Protein AF-A0A9E5CZJ5-F1 (afdb_monomer)

Mean predicted aligned error: 10.97 Å

Secondary structure (DSSP, 8-state):
---------------TT--HHHHHHHHHHHHHHHHHHHHHHH--HHHHHHHHHTT-SS-HHHHHHHHHHHHHHTT--HHHHHHHHHHHHHHHHSPPTT-----

Solvent-accessible surface area (backbone atoms only — not comparable to full-atom values): 6340 Å² total; per-residue (Å²): 136,87,83,77,79,90,82,71,86,73,72,80,80,79,60,90,77,60,52,72,63,53,57,51,48,49,55,50,26,54,51,46,44,56,39,18,53,50,29,73,74,68,66,41,61,67,60,36,48,57,57,47,43,70,79,45,91,64,59,58,63,56,57,42,52,51,25,49,53,50,36,60,75,70,65,55,56,68,70,59,55,48,34,38,49,53,42,44,57,53,53,70,74,46,86,73,93,72,81,74,70,84,132

Structure (mmCIF, N/CA/C/O backbone):
data_AF-A0A9E5CZJ5-F1
#
_entry.id   AF-A0A9E5CZJ5-F1
#
loop_
_atom_site.group_PDB
_atom_site.id
_atom_site.type_symbol
_atom_site.label_atom_id
_atom_site.label_alt_id
_atom_site.label_comp_id
_atom_site.label_asym_id
_atom_site.label_entity_id
_atom_site.label_seq_id
_atom_site.pdbx_PDB_ins_code
_atom_site.Cartn_x
_atom_site.Cartn_y
_atom_site.Cartn_z
_atom_site.occupancy
_atom_site.B_iso_or_equiv
_atom_site.auth_seq_id
_atom_site.auth_comp_id
_atom_site.auth_asym_id
_atom_site.auth_atom_id
_atom_site.pdbx_PDB_model_num
ATOM 1 N N . MET A 1 1 ? 14.334 -36.083 -33.408 1.00 53.00 1 MET A N 1
ATOM 2 C CA . MET A 1 1 ? 15.206 -35.050 -32.811 1.00 53.00 1 MET A CA 1
ATOM 3 C C . MET A 1 1 ? 14.397 -34.308 -31.771 1.00 53.00 1 MET A C 1
ATOM 5 O O . MET A 1 1 ? 13.227 -34.041 -31.994 1.00 53.00 1 MET A O 1
ATOM 9 N N . ILE A 1 2 ? 15.006 -34.124 -30.612 1.00 62.72 2 ILE A N 1
ATOM 10 C CA . ILE A 1 2 ? 14.400 -33.780 -29.331 1.00 62.72 2 ILE A CA 1
ATOM 11 C C . ILE A 1 2 ? 14.176 -32.265 -29.266 1.00 62.72 2 ILE A C 1
ATOM 13 O O . ILE A 1 2 ? 15.137 -31.515 -29.390 1.00 62.72 2 ILE A O 1
ATOM 17 N N . ALA A 1 3 ? 12.941 -31.820 -29.045 1.00 60.12 3 ALA A N 1
ATOM 18 C CA . ALA A 1 3 ? 12.669 -30.477 -28.540 1.00 60.12 3 ALA A CA 1
ATOM 19 C C . ALA A 1 3 ? 12.135 -30.647 -27.113 1.00 60.12 3 ALA A C 1
ATOM 21 O O . ALA A 1 3 ? 10.965 -30.957 -26.900 1.00 60.12 3 ALA A O 1
ATOM 22 N N . ILE A 1 4 ? 13.057 -30.582 -26.152 1.00 64.19 4 ILE A N 1
ATOM 23 C CA . ILE A 1 4 ? 12.781 -30.637 -24.717 1.00 64.19 4 ILE A CA 1
ATOM 24 C C . ILE A 1 4 ? 11.943 -29.423 -24.329 1.00 64.19 4 ILE A C 1
ATOM 26 O O . ILE A 1 4 ? 12.229 -28.292 -24.718 1.00 64.19 4 ILE A O 1
ATOM 30 N N . LEU A 1 5 ? 10.911 -29.707 -23.540 1.00 55.34 5 LEU A N 1
ATOM 31 C CA . LEU A 1 5 ? 10.133 -28.758 -22.772 1.00 55.34 5 LEU A CA 1
ATOM 32 C C . LEU A 1 5 ? 11.066 -27.798 -22.022 1.00 55.34 5 LEU A C 1
ATOM 34 O O . LEU A 1 5 ? 11.750 -28.210 -21.087 1.00 55.34 5 LEU A O 1
ATOM 38 N N . PHE A 1 6 ? 11.035 -26.509 -22.351 1.00 55.81 6 PHE A N 1
ATOM 39 C CA . PHE A 1 6 ? 11.557 -25.475 -21.454 1.00 55.81 6 PHE A CA 1
ATOM 40 C C . PHE A 1 6 ? 10.535 -25.202 -20.340 1.00 55.81 6 PHE A C 1
ATOM 42 O O . PHE A 1 6 ? 9.993 -24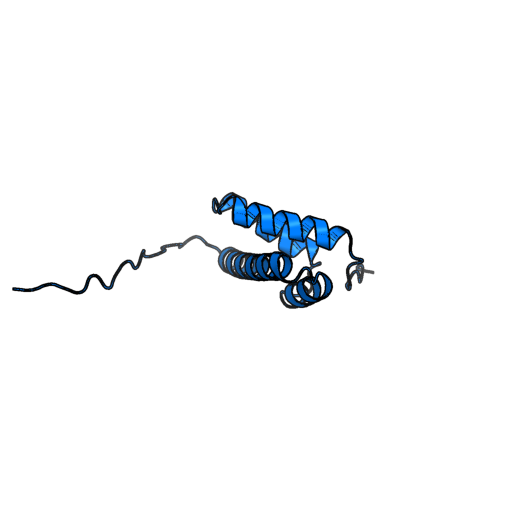.112 -20.203 1.00 55.81 6 PHE A O 1
ATOM 49 N N . GLY A 1 7 ? 10.244 -26.244 -19.561 1.00 59.06 7 GLY A N 1
ATOM 50 C CA . GLY A 1 7 ? 9.518 -26.183 -18.301 1.00 59.06 7 GLY A CA 1
ATOM 51 C C . GLY A 1 7 ? 10.506 -26.167 -17.146 1.00 59.06 7 GLY A C 1
ATOM 52 O O . GLY A 1 7 ? 10.590 -27.147 -16.423 1.00 59.06 7 GLY A O 1
ATOM 53 N N . TRP A 1 8 ? 11.292 -25.096 -17.014 1.00 65.94 8 TRP A N 1
ATOM 54 C CA . TRP A 1 8 ? 12.013 -24.752 -15.782 1.00 65.94 8 TRP A CA 1
ATOM 55 C C . TRP A 1 8 ? 12.680 -23.379 -15.934 1.00 65.94 8 TRP A C 1
ATOM 57 O O . TRP A 1 8 ? 13.845 -23.262 -16.298 1.00 65.94 8 TRP A O 1
ATOM 67 N N . LEU A 1 9 ? 11.930 -22.320 -15.623 1.00 51.75 9 LEU A N 1
ATOM 68 C CA . LEU A 1 9 ? 12.512 -21.089 -15.082 1.00 51.75 9 LEU A CA 1
ATOM 69 C C . LEU A 1 9 ? 12.283 -21.085 -13.565 1.00 51.75 9 LEU A C 1
ATOM 71 O O . LEU A 1 9 ? 11.797 -20.116 -12.991 1.00 51.75 9 LEU A O 1
ATOM 75 N N . VAL A 1 10 ? 12.590 -22.208 -12.910 1.00 54.88 10 VAL A N 1
ATOM 76 C CA . VAL A 1 10 ? 12.756 -22.228 -11.458 1.00 54.88 10 VAL A CA 1
ATOM 77 C C . VAL A 1 10 ? 14.067 -21.508 -11.198 1.00 54.88 10 VAL A C 1
ATOM 79 O O . VAL A 1 10 ? 15.146 -22.089 -11.259 1.00 54.88 10 VAL A O 1
ATOM 82 N N . ARG A 1 11 ? 13.974 -20.194 -10.989 1.00 61.47 11 ARG A N 1
ATOM 83 C CA . ARG A 1 11 ? 14.998 -19.459 -10.255 1.00 61.47 11 ARG A CA 1
ATOM 84 C C . ARG A 1 11 ? 15.007 -20.095 -8.863 1.00 61.47 11 ARG A C 1
ATOM 86 O O . ARG A 1 11 ? 13.980 -20.011 -8.189 1.00 61.47 11 ARG A O 1
ATOM 93 N N . PRO A 1 12 ? 16.083 -20.779 -8.442 1.00 48.94 12 PRO A N 1
ATOM 94 C CA . PRO A 1 12 ? 16.178 -21.202 -7.062 1.00 48.94 12 PRO A CA 1
ATOM 95 C C . PRO A 1 12 ? 16.350 -19.910 -6.283 1.00 48.94 12 PRO A C 1
ATOM 97 O O . PRO A 1 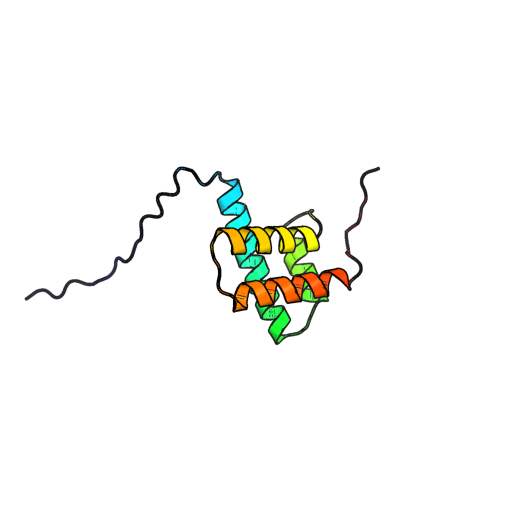12 ? 17.380 -19.241 -6.387 1.00 48.94 12 PRO A O 1
ATOM 100 N N . VAL A 1 13 ? 15.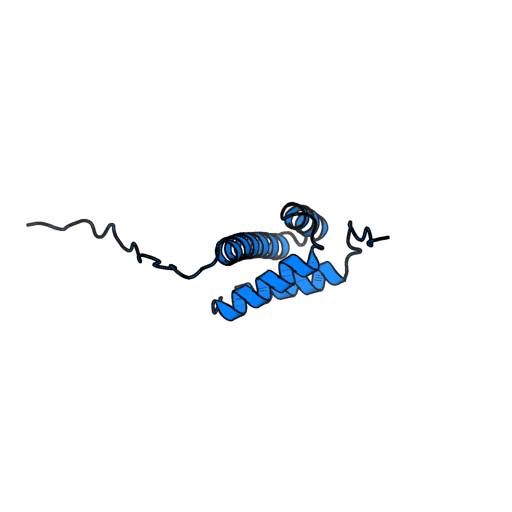300 -19.487 -5.594 1.00 56.28 13 VAL A N 1
ATOM 101 C CA . VAL A 1 13 ? 15.439 -18.390 -4.660 1.00 56.28 13 VAL A CA 1
ATOM 102 C C . VAL A 1 13 ? 16.085 -18.982 -3.421 1.00 56.28 13 VAL A C 1
ATOM 104 O O . VAL A 1 13 ? 15.455 -19.494 -2.503 1.00 56.28 13 VAL A O 1
ATOM 107 N N . GLU A 1 14 ? 17.407 -19.053 -3.475 1.00 50.81 14 GLU A N 1
ATOM 108 C CA . GLU A 1 14 ? 18.215 -19.365 -2.315 1.00 50.81 14 GLU A CA 1
ATOM 109 C C . GLU A 1 14 ? 18.255 -18.101 -1.450 1.00 50.81 14 GLU A C 1
ATOM 111 O O . GLU A 1 14 ? 19.248 -17.385 -1.396 1.00 50.81 14 GLU A O 1
ATOM 116 N N . TYR A 1 15 ? 17.127 -17.773 -0.817 1.00 47.47 15 TYR A N 1
ATOM 117 C CA . TYR A 1 15 ? 17.112 -16.793 0.258 1.00 47.47 15 TYR A CA 1
ATOM 118 C C . TYR A 1 15 ? 17.400 -17.524 1.575 1.00 47.47 15 TYR A C 1
ATOM 120 O O . TYR A 1 15 ? 16.519 -17.745 2.400 1.00 47.47 15 TYR A O 1
ATOM 128 N N . ILE A 1 16 ? 18.650 -17.951 1.767 1.00 45.72 16 ILE A N 1
ATOM 129 C CA . ILE A 1 16 ? 19.078 -18.593 3.025 1.00 45.72 16 ILE A CA 1
ATOM 130 C C . ILE A 1 16 ? 19.238 -17.559 4.169 1.00 45.72 16 ILE A C 1
ATOM 132 O O . ILE A 1 16 ? 19.398 -17.945 5.320 1.00 45.72 16 ILE A O 1
ATOM 136 N N . ASP A 1 17 ? 19.043 -16.258 3.906 1.00 47.31 17 ASP A N 1
ATOM 137 C CA . ASP A 1 17 ? 19.056 -15.186 4.922 1.00 47.31 17 ASP A CA 1
ATOM 138 C C . ASP A 1 17 ? 17.766 -14.341 4.992 1.00 47.31 17 ASP A C 1
ATOM 140 O O . ASP A 1 17 ? 17.705 -13.340 5.709 1.00 47.31 17 ASP A O 1
ATOM 144 N N . THR A 1 18 ? 16.684 -14.728 4.308 1.00 48.41 18 THR A N 1
ATOM 145 C CA . THR A 1 18 ? 15.368 -14.135 4.594 1.00 48.41 18 THR A CA 1
ATOM 146 C C . THR A 1 18 ? 14.852 -14.744 5.886 1.00 48.41 18 THR A C 1
ATOM 148 O O . THR A 1 18 ? 14.229 -15.806 5.882 1.00 48.41 18 THR A O 1
ATOM 151 N N . SER A 1 19 ? 15.127 -14.085 7.017 1.00 52.84 19 SER A N 1
ATOM 152 C CA . SER A 1 19 ? 14.463 -14.389 8.291 1.00 52.84 19 SER A CA 1
ATOM 153 C C . SER A 1 19 ? 12.966 -14.623 8.034 1.00 52.84 19 SER A C 1
ATOM 155 O O . SER A 1 19 ? 12.397 -13.884 7.232 1.00 52.84 19 SER A O 1
ATOM 157 N N . PRO A 1 20 ? 12.285 -15.581 8.688 1.00 58.41 20 PRO A N 1
ATOM 158 C CA . PRO A 1 20 ? 10.864 -15.881 8.447 1.00 58.41 20 PRO A CA 1
ATOM 159 C C . PRO A 1 20 ? 9.942 -14.651 8.481 1.00 58.41 20 PRO A C 1
ATOM 161 O O . PRO A 1 20 ? 8.860 -14.650 7.899 1.00 58.41 20 PRO A O 1
ATOM 164 N N . ASP A 1 21 ? 10.387 -13.594 9.159 1.00 61.06 21 ASP A N 1
ATOM 165 C CA . ASP A 1 21 ? 9.749 -12.285 9.175 1.00 61.06 21 ASP A CA 1
ATOM 166 C C . ASP A 1 21 ? 9.699 -11.602 7.794 1.00 61.06 21 ASP A C 1
ATOM 168 O O . ASP A 1 21 ? 8.657 -11.071 7.429 1.00 61.06 21 ASP A O 1
ATOM 172 N N . SER A 1 22 ? 10.761 -11.708 6.988 1.00 62.25 22 SER A N 1
ATOM 173 C CA . SER A 1 22 ? 10.827 -11.169 5.619 1.00 62.25 22 SER A CA 1
ATOM 174 C C . SER A 1 22 ? 9.860 -11.870 4.651 1.00 62.25 22 SER A C 1
ATOM 176 O O . SER A 1 22 ? 9.198 -11.213 3.858 1.00 62.25 22 SER A O 1
ATOM 178 N N . LEU A 1 23 ? 9.680 -13.190 4.781 1.00 74.00 23 LEU A N 1
ATOM 179 C CA . LEU A 1 23 ? 8.644 -13.922 4.047 1.00 74.00 23 LEU A CA 1
ATOM 180 C C . LEU A 1 23 ? 7.243 -13.460 4.478 1.00 74.00 23 LEU A C 1
ATOM 182 O O . LEU A 1 23 ? 6.330 -13.326 3.670 1.00 74.00 23 LEU A O 1
ATOM 186 N N . ARG A 1 24 ? 7.062 -13.186 5.773 1.00 83.19 24 ARG A N 1
ATOM 187 C CA . ARG A 1 24 ? 5.784 -12.713 6.310 1.00 83.19 24 ARG A CA 1
ATOM 188 C C . ARG A 1 24 ? 5.453 -11.285 5.866 1.00 83.19 24 ARG A C 1
ATOM 190 O O . ARG A 1 24 ? 4.278 -11.007 5.640 1.00 83.19 24 ARG A O 1
ATOM 197 N N . ILE A 1 25 ? 6.436 -10.389 5.767 1.00 85.06 25 ILE A N 1
ATOM 198 C CA . ILE A 1 25 ? 6.222 -9.032 5.237 1.00 85.06 25 ILE A CA 1
ATOM 199 C C . ILE A 1 25 ? 6.027 -9.039 3.721 1.00 85.06 25 ILE A C 1
ATOM 201 O O . ILE A 1 25 ? 5.181 -8.287 3.257 1.00 85.06 25 ILE A O 1
ATOM 205 N N . ASP A 1 26 ? 6.692 -9.920 2.974 1.00 86.06 26 ASP A N 1
ATOM 206 C CA . ASP A 1 26 ? 6.448 -10.121 1.539 1.00 86.06 26 ASP A CA 1
ATOM 207 C C . ASP A 1 26 ? 4.976 -10.490 1.288 1.00 86.06 26 ASP A C 1
ATOM 209 O O . ASP A 1 26 ? 4.247 -9.736 0.645 1.00 86.06 26 ASP A O 1
ATOM 213 N N . PHE A 1 27 ? 4.463 -11.519 1.979 1.00 88.50 27 PHE A N 1
ATOM 214 C CA . PHE A 1 27 ? 3.043 -11.898 1.905 1.00 88.50 27 PHE A CA 1
ATOM 215 C C . PHE A 1 27 ? 2.078 -10.769 2.294 1.00 88.50 27 PHE A C 1
ATOM 217 O O . PHE A 1 27 ? 1.016 -10.608 1.690 1.00 88.50 27 PHE A O 1
ATOM 224 N N . ARG A 1 28 ? 2.408 -9.994 3.336 1.00 89.94 28 ARG A N 1
ATOM 225 C CA . ARG A 1 28 ? 1.592 -8.839 3.749 1.00 89.94 28 ARG A CA 1
ATOM 226 C C . ARG A 1 28 ? 1.638 -7.723 2.712 1.00 89.94 28 ARG A C 1
ATOM 228 O O . ARG A 1 28 ? 0.626 -7.055 2.525 1.00 89.94 28 ARG A O 1
ATOM 235 N N . THR A 1 29 ? 2.780 -7.532 2.059 1.00 92.12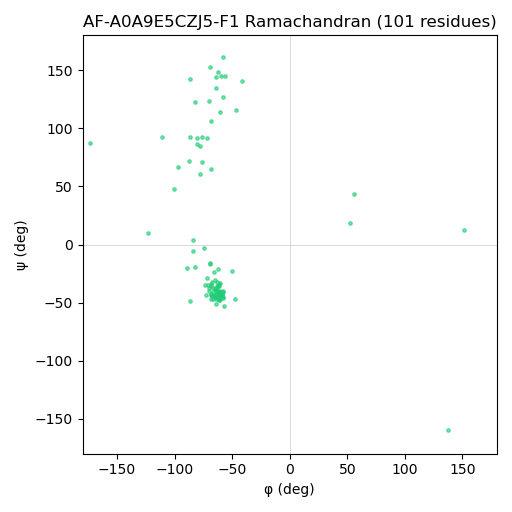 29 THR A N 1
ATOM 236 C CA . THR A 1 29 ? 2.985 -6.525 1.016 1.00 92.12 29 THR A CA 1
ATOM 237 C C . THR A 1 29 ? 2.192 -6.882 -0.230 1.00 92.12 29 THR A C 1
ATOM 239 O O . THR A 1 29 ? 1.438 -6.040 -0.708 1.00 92.12 29 THR A O 1
ATOM 242 N N . ASP A 1 30 ? 2.254 -8.134 -0.686 1.00 91.31 30 ASP A N 1
ATOM 243 C CA . ASP A 1 30 ? 1.438 -8.625 -1.801 1.00 91.31 30 ASP A CA 1
ATOM 244 C C . ASP A 1 30 ? -0.056 -8.481 -1.513 1.00 91.31 30 ASP A C 1
ATOM 246 O O . ASP A 1 30 ? -0.831 -8.013 -2.347 1.00 91.31 30 ASP A O 1
ATOM 250 N N . TYR A 1 31 ? -0.478 -8.830 -0.296 1.00 91.88 31 TYR A N 1
ATOM 251 C CA . TYR A 1 31 ? -1.867 -8.652 0.106 1.00 91.88 31 TYR A CA 1
ATOM 252 C C . TYR A 1 31 ? -2.274 -7.173 0.154 1.00 91.88 31 TYR A C 1
ATOM 254 O O . TYR A 1 31 ? -3.344 -6.817 -0.337 1.00 91.88 31 TYR A O 1
ATOM 262 N N . ALA A 1 32 ? -1.427 -6.295 0.697 1.00 92.38 32 ALA A N 1
ATOM 263 C CA . ALA A 1 32 ? -1.677 -4.858 0.703 1.00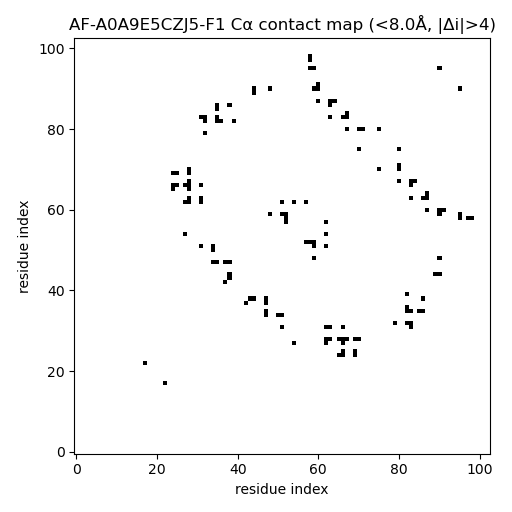 92.38 32 ALA A CA 1
ATOM 264 C C . ALA A 1 32 ? -1.748 -4.280 -0.719 1.00 92.38 32 ALA A C 1
ATOM 266 O O . ALA A 1 32 ? -2.582 -3.412 -0.973 1.00 92.38 32 ALA A O 1
ATOM 267 N N . LEU A 1 33 ? -0.938 -4.792 -1.649 1.00 93.75 33 LEU A N 1
ATOM 268 C CA . LEU A 1 33 ? -0.968 -4.401 -3.054 1.00 93.75 33 LEU A CA 1
ATOM 269 C C . LEU A 1 33 ? -2.272 -4.838 -3.729 1.00 93.75 33 LEU A C 1
ATOM 271 O O . LEU A 1 33 ? -2.934 -3.997 -4.328 1.00 93.75 33 LEU A O 1
ATOM 275 N N . MET A 1 34 ? -2.713 -6.086 -3.541 1.00 93.06 34 MET A N 1
ATOM 276 C CA . MET A 1 34 ? -4.016 -6.547 -4.046 1.00 93.06 34 MET A CA 1
ATOM 277 C C . MET A 1 34 ? -5.176 -5.700 -3.503 1.00 93.06 34 MET A C 1
ATOM 279 O O . MET A 1 34 ? -6.125 -5.377 -4.221 1.00 93.06 34 MET A O 1
ATOM 283 N N . VAL A 1 35 ? -5.113 -5.313 -2.224 1.00 93.19 35 VAL A N 1
ATOM 284 C CA . VAL A 1 35 ? -6.106 -4.408 -1.631 1.00 93.19 35 VAL A CA 1
ATOM 285 C C . VAL A 1 35 ? -6.025 -3.013 -2.253 1.00 93.19 35 VAL A C 1
ATOM 287 O O . VAL A 1 35 ? -7.070 -2.425 -2.526 1.00 93.19 35 VAL A O 1
ATOM 290 N N . ALA A 1 36 ? -4.823 -2.491 -2.505 1.00 92.19 36 ALA A N 1
ATOM 291 C CA . ALA A 1 36 ? -4.622 -1.199 -3.157 1.00 92.19 36 ALA A CA 1
ATOM 292 C C . ALA A 1 36 ? -5.140 -1.187 -4.599 1.00 92.19 36 ALA A C 1
ATOM 294 O O . ALA A 1 36 ? -5.736 -0.201 -5.024 1.00 92.19 36 ALA A O 1
ATOM 295 N N . GLU A 1 37 ? -4.952 -2.281 -5.333 1.00 93.12 37 GLU A N 1
ATOM 296 C CA . GLU A 1 37 ? -5.473 -2.457 -6.688 1.00 93.12 37 GLU A CA 1
ATOM 297 C C . GLU A 1 37 ? -6.999 -2.472 -6.698 1.00 93.12 37 GLU A C 1
ATOM 299 O O . GLU A 1 37 ? -7.607 -1.669 -7.401 1.00 93.12 37 GLU A O 1
ATOM 304 N N . SER A 1 38 ? -7.629 -3.291 -5.851 1.00 93.00 38 SER A N 1
ATOM 305 C CA . SER A 1 38 ? -9.092 -3.293 -5.742 1.00 93.00 38 SER A CA 1
ATOM 306 C C . SER A 1 38 ? -9.630 -1.950 -5.245 1.00 93.00 38 SER A C 1
ATOM 308 O O . SER A 1 38 ? -10.656 -1.500 -5.734 1.00 93.00 38 SER A O 1
ATOM 310 N N . TYR A 1 39 ? -8.935 -1.253 -4.340 1.00 91.00 39 TYR A N 1
ATOM 311 C CA . TYR A 1 39 ? -9.322 0.105 -3.950 1.00 91.00 39 TYR A CA 1
ATOM 312 C C . TYR A 1 39 ? -9.220 1.098 -5.116 1.00 91.00 39 TYR A C 1
ATOM 314 O O . TYR A 1 39 ? -10.063 1.982 -5.239 1.00 91.00 39 TYR A O 1
ATOM 322 N N . ALA A 1 40 ? -8.215 0.970 -5.982 1.00 90.06 40 ALA A N 1
ATOM 323 C CA . ALA A 1 40 ? -8.087 1.832 -7.151 1.00 90.06 40 ALA A CA 1
ATOM 324 C C . ALA A 1 40 ? -9.245 1.642 -8.149 1.00 90.06 40 ALA A C 1
ATOM 326 O O . ALA A 1 40 ? -9.618 2.606 -8.817 1.00 90.06 40 ALA A O 1
ATOM 327 N N . GLU A 1 41 ? -9.821 0.438 -8.231 1.00 90.62 41 GLU A N 1
ATOM 328 C CA . GLU A 1 41 ? -10.968 0.139 -9.098 1.00 90.62 41 GLU A CA 1
ATOM 329 C C . GLU A 1 41 ? -12.319 0.455 -8.438 1.00 90.62 41 GLU A C 1
ATOM 331 O O . GLU A 1 41 ? -13.152 1.140 -9.030 1.00 90.62 41 GLU A O 1
ATOM 336 N N . ASP A 1 42 ? -12.528 -0.006 -7.204 1.00 89.19 42 ASP A N 1
ATOM 337 C CA . ASP A 1 42 ? -13.819 0.065 -6.513 1.00 89.19 42 ASP A CA 1
ATOM 338 C C . ASP A 1 42 ? -13.999 1.364 -5.705 1.00 89.19 42 ASP A C 1
ATOM 340 O O . ASP A 1 42 ? -15.118 1.725 -5.344 1.00 89.19 42 ASP A O 1
ATOM 344 N N . GLN A 1 43 ? -12.901 2.056 -5.372 1.00 88.25 43 GLN A N 1
ATOM 345 C CA . GLN A 1 43 ? -12.839 3.210 -4.457 1.00 88.25 43 GLN A CA 1
ATOM 346 C C . GLN A 1 43 ? -13.481 2.972 -3.075 1.00 88.25 43 GLN A C 1
ATOM 348 O O . GLN A 1 43 ? -13.759 3.920 -2.335 1.00 88.25 43 GLN A O 1
ATOM 353 N N . ASP A 1 44 ? -13.678 1.708 -2.687 1.00 89.25 44 ASP A N 1
ATOM 354 C CA . ASP A 1 44 ? -14.252 1.332 -1.397 1.00 89.25 44 ASP A CA 1
ATOM 355 C C . ASP A 1 44 ? -13.166 1.244 -0.319 1.00 89.25 44 ASP A C 1
ATOM 357 O O . ASP A 1 44 ? -12.502 0.224 -0.100 1.00 89.25 44 ASP A O 1
ATOM 361 N N . LEU A 1 45 ? -12.979 2.366 0.369 1.00 86.75 45 LEU A N 1
ATOM 362 C CA . LEU A 1 45 ? -11.972 2.500 1.411 1.00 86.75 45 LEU A CA 1
ATOM 363 C C . LEU A 1 45 ? -12.331 1.732 2.693 1.00 86.75 45 LEU A C 1
ATOM 365 O O . LEU A 1 45 ? -11.439 1.276 3.410 1.00 86.75 45 LEU A O 1
ATOM 369 N N . THR A 1 46 ? -13.624 1.557 2.980 1.00 87.44 46 THR A N 1
ATOM 370 C CA . THR A 1 46 ? -14.090 0.774 4.133 1.00 87.44 46 THR A CA 1
ATOM 371 C C . THR A 1 46 ? -13.782 -0.704 3.923 1.00 87.44 46 THR A C 1
ATOM 373 O O . THR A 1 46 ? -13.267 -1.365 4.826 1.00 87.44 46 THR A O 1
ATOM 376 N N . LEU A 1 47 ? -14.016 -1.217 2.716 1.00 87.81 47 LEU A N 1
ATOM 377 C CA . LEU A 1 47 ? -13.672 -2.585 2.353 1.00 87.81 47 LEU A CA 1
ATOM 378 C C . LEU A 1 47 ? -12.159 -2.817 2.385 1.00 87.81 47 LEU A C 1
ATOM 380 O O . LEU A 1 47 ? -11.706 -3.831 2.922 1.00 87.81 47 LEU A O 1
ATOM 384 N N . ALA A 1 48 ? -11.370 -1.868 1.873 1.00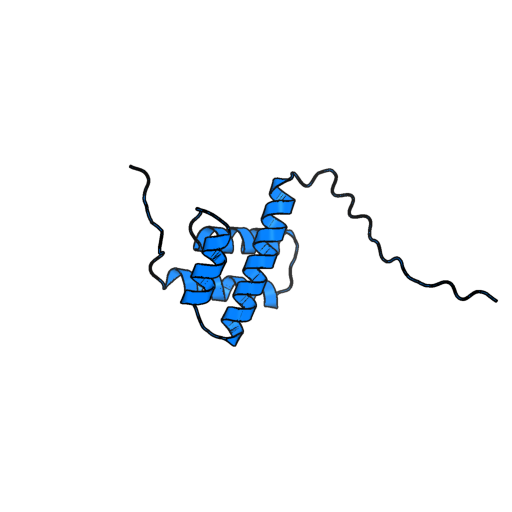 89.62 48 ALA A N 1
ATOM 385 C CA . ALA A 1 48 ? -9.913 -1.934 1.937 1.00 89.62 48 ALA A CA 1
ATOM 386 C C . ALA A 1 48 ? -9.403 -2.001 3.387 1.00 89.62 48 ALA A C 1
ATOM 388 O O . ALA A 1 48 ? -8.551 -2.825 3.721 1.00 89.62 48 ALA A O 1
ATOM 389 N N . GLN A 1 49 ? -9.984 -1.194 4.274 1.00 88.50 49 GLN A N 1
ATOM 390 C CA . GLN A 1 49 ? -9.653 -1.185 5.693 1.00 88.50 49 GLN A CA 1
ATOM 391 C C . GLN A 1 49 ? -9.989 -2.510 6.389 1.00 88.50 49 GLN A C 1
ATOM 393 O O . GLN A 1 49 ? -9.152 -3.039 7.117 1.00 88.50 49 GLN A O 1
ATOM 398 N N . VAL A 1 50 ? -11.172 -3.080 6.139 1.00 89.12 50 VAL A N 1
ATOM 399 C CA . VAL A 1 50 ? -11.561 -4.393 6.688 1.00 89.12 50 VAL A CA 1
ATOM 400 C C . VAL A 1 50 ? -10.623 -5.492 6.195 1.00 89.12 50 VAL A C 1
ATOM 402 O O . VAL A 1 50 ? -10.188 -6.337 6.977 1.00 89.12 50 VAL A O 1
ATOM 405 N N . ARG A 1 51 ? -10.272 -5.470 4.905 1.00 88.12 51 ARG A N 1
ATOM 406 C CA . ARG A 1 51 ? -9.336 -6.434 4.321 1.00 88.12 51 ARG A CA 1
ATOM 407 C C . ARG A 1 51 ? -7.965 -6.337 4.975 1.00 88.12 51 ARG A C 1
ATOM 409 O O . ARG A 1 51 ? -7.424 -7.373 5.345 1.00 88.12 51 ARG A O 1
ATOM 416 N N . LEU A 1 52 ? -7.420 -5.136 5.153 1.00 87.88 52 LEU A N 1
ATOM 417 C CA . LEU A 1 52 ? -6.119 -4.948 5.802 1.00 87.88 52 LEU A CA 1
ATOM 418 C C . LEU A 1 52 ? -6.145 -5.280 7.295 1.00 87.88 52 LEU A C 1
ATOM 420 O O . LEU A 1 5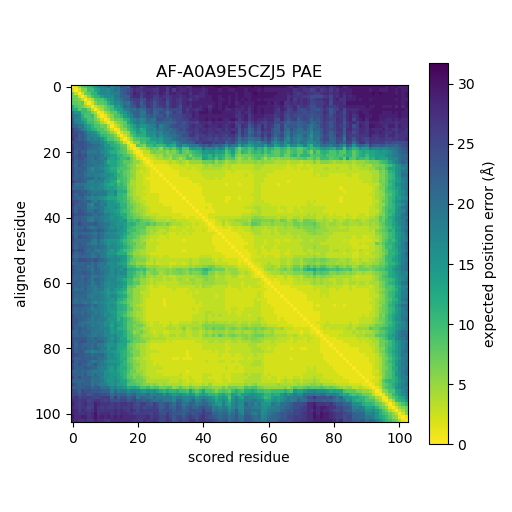2 ? -5.174 -5.834 7.798 1.00 87.88 52 LEU A O 1
ATOM 424 N N . ALA A 1 53 ? -7.254 -5.031 7.994 1.00 87.69 53 ALA A N 1
ATOM 425 C CA . ALA A 1 53 ? -7.421 -5.442 9.388 1.00 87.69 53 ALA A CA 1
ATOM 426 C C . ALA A 1 53 ? -7.362 -6.975 9.567 1.00 87.69 53 ALA A C 1
ATOM 428 O O . ALA A 1 53 ? -7.048 -7.462 10.651 1.00 87.69 53 ALA A O 1
ATOM 429 N N . ALA A 1 54 ? -7.596 -7.759 8.507 1.00 84.38 54 ALA A N 1
ATOM 430 C CA . ALA A 1 54 ? -7.417 -9.211 8.544 1.00 84.38 54 ALA A CA 1
ATOM 431 C C . ALA A 1 54 ? -5.941 -9.648 8.647 1.00 84.38 54 ALA A C 1
ATOM 433 O O . ALA A 1 54 ? -5.673 -10.789 9.023 1.00 84.38 54 ALA A O 1
ATOM 434 N N . LEU A 1 55 ? -4.976 -8.762 8.353 1.00 84.06 55 LEU A N 1
ATOM 435 C CA . LEU A 1 55 ? -3.541 -9.048 8.494 1.00 84.06 55 LEU A CA 1
ATOM 436 C C . LEU A 1 55 ? -3.095 -9.173 9.959 1.00 84.06 55 LEU A C 1
ATOM 438 O O . LEU A 1 55 ? -2.006 -9.695 10.234 1.00 84.06 55 LEU A O 1
ATOM 442 N N . GLY A 1 56 ? -3.925 -8.709 10.895 1.00 81.81 56 GLY A N 1
ATOM 443 C CA . GLY A 1 56 ? -3.714 -8.861 12.325 1.00 81.81 56 GLY A CA 1
ATOM 444 C C . GLY A 1 56 ? -4.026 -7.590 13.119 1.00 81.81 56 GLY A C 1
ATOM 445 O O . GLY A 1 56 ? -4.765 -6.727 12.656 1.00 81.81 56 GLY A O 1
ATOM 446 N N . PRO A 1 57 ? -3.487 -7.487 14.345 1.00 78.06 57 PRO A N 1
ATOM 447 C CA . PRO A 1 57 ? -3.888 -6.461 15.302 1.00 78.06 57 PRO A CA 1
ATOM 448 C C . PRO A 1 57 ? -3.173 -5.119 15.118 1.00 78.06 57 PRO A C 1
ATOM 450 O O . PRO A 1 57 ? -3.480 -4.187 15.857 1.00 78.06 57 PRO A O 1
ATOM 453 N N . LEU A 1 58 ? -2.188 -5.020 14.214 1.00 78.81 58 LEU A N 1
ATOM 454 C CA . LEU A 1 58 ? -1.518 -3.742 13.987 1.00 78.81 58 LEU A CA 1
ATOM 455 C C . LEU A 1 58 ? -2.477 -2.765 13.299 1.00 78.81 58 LEU A C 1
ATOM 457 O O . LEU A 1 58 ? -3.395 -3.181 12.584 1.00 78.81 58 LEU A O 1
ATOM 461 N N . PRO A 1 59 ? -2.276 -1.459 13.501 1.00 82.75 59 PRO A N 1
ATOM 462 C CA . PRO A 1 59 ? -3.073 -0.470 12.814 1.00 82.75 59 PRO A CA 1
ATOM 463 C C . PRO A 1 59 ? -2.837 -0.545 11.299 1.00 82.75 59 PRO A C 1
ATOM 465 O O . PRO A 1 59 ? -1.754 -0.856 10.797 1.00 82.75 59 PRO A O 1
ATOM 468 N N . VAL A 1 60 ? -3.913 -0.303 10.554 1.00 84.56 60 VAL A N 1
ATOM 469 C CA . VAL A 1 60 ? -3.978 -0.545 9.109 1.00 84.56 60 VAL A CA 1
ATOM 470 C C . VAL A 1 60 ? -2.987 0.328 8.326 1.00 84.56 60 VAL A C 1
ATOM 472 O O . VAL A 1 60 ? -2.439 -0.111 7.316 1.00 84.56 60 VAL A O 1
ATOM 475 N N . ASP A 1 61 ? -2.703 1.539 8.805 1.00 84.12 61 ASP A N 1
ATOM 476 C CA . ASP A 1 61 ? -1.705 2.429 8.206 1.00 84.12 61 ASP A CA 1
ATOM 477 C C . ASP A 1 61 ? -0.275 1.896 8.352 1.00 84.12 61 ASP A C 1
ATOM 479 O O . ASP A 1 61 ? 0.557 2.100 7.463 1.00 84.12 61 ASP A O 1
ATOM 483 N N . GLU A 1 62 ? 0.009 1.186 9.444 1.00 86.06 62 GLU A N 1
ATOM 484 C CA . GLU A 1 62 ? 1.324 0.618 9.696 1.00 86.06 62 GLU A CA 1
ATOM 485 C C . GLU A 1 62 ? 1.600 -0.540 8.735 1.00 86.06 62 GLU A C 1
ATOM 487 O O . GLU A 1 62 ? 2.682 -0.597 8.152 1.00 86.06 62 GLU A O 1
ATOM 492 N N . TYR A 1 63 ? 0.603 -1.391 8.458 1.00 87.12 63 TYR A N 1
ATOM 493 C CA . TYR A 1 63 ? 0.724 -2.441 7.440 1.00 87.12 63 TYR A CA 1
ATOM 494 C C . TYR A 1 63 ? 1.065 -1.876 6.059 1.00 87.12 63 TYR A C 1
ATOM 496 O O . TYR A 1 63 ? 1.972 -2.381 5.398 1.00 87.12 63 TYR A O 1
ATOM 504 N N . VAL A 1 64 ? 0.383 -0.810 5.632 1.00 89.31 64 VAL A N 1
ATOM 505 C CA . VAL A 1 64 ? 0.647 -0.196 4.321 1.00 89.31 64 VAL A CA 1
ATOM 506 C C . VAL A 1 64 ? 1.996 0.526 4.308 1.00 89.31 64 VAL A C 1
ATOM 508 O O . VAL A 1 64 ? 2.709 0.480 3.311 1.00 89.31 64 VAL A O 1
ATOM 511 N N . THR A 1 65 ? 2.402 1.141 5.419 1.00 90.44 65 THR A N 1
ATOM 512 C CA . THR A 1 65 ? 3.720 1.785 5.529 1.00 90.44 65 THR A CA 1
ATOM 513 C C . THR A 1 65 ? 4.854 0.761 5.447 1.00 90.44 65 THR A C 1
ATOM 515 O O . THR A 1 65 ? 5.820 0.974 4.714 1.00 90.44 65 THR A O 1
ATOM 518 N N . GLN A 1 66 ? 4.729 -0.370 6.147 1.00 90.38 66 GLN A N 1
ATOM 519 C CA . GLN A 1 66 ? 5.694 -1.469 6.057 1.00 90.38 66 GLN A CA 1
ATOM 520 C C . GLN A 1 66 ? 5.736 -2.051 4.637 1.00 90.38 66 GLN A C 1
ATOM 522 O O . GLN A 1 66 ? 6.824 -2.279 4.114 1.00 90.38 66 GLN A O 1
ATOM 527 N N . ALA A 1 67 ? 4.577 -2.202 3.988 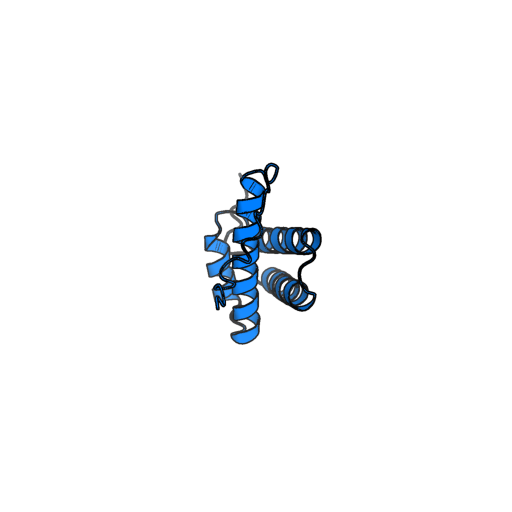1.00 90.56 67 ALA A N 1
ATOM 528 C CA . ALA A 1 67 ? 4.481 -2.653 2.602 1.00 90.56 67 ALA A CA 1
ATOM 529 C C . ALA A 1 67 ? 5.195 -1.707 1.620 1.00 90.56 67 ALA A C 1
ATOM 531 O O . ALA A 1 67 ? 5.921 -2.166 0.747 1.00 90.56 67 ALA A O 1
ATOM 532 N N . ILE A 1 68 ? 5.050 -0.385 1.780 1.00 92.00 68 ILE A N 1
ATOM 533 C CA . ILE A 1 68 ? 5.756 0.605 0.948 1.00 92.00 68 ILE A CA 1
ATOM 534 C C . ILE A 1 68 ? 7.271 0.506 1.142 1.00 92.00 68 ILE A C 1
ATOM 536 O O . ILE A 1 68 ? 8.011 0.515 0.161 1.00 92.00 68 ILE A O 1
ATOM 540 N N . ASN A 1 69 ? 7.740 0.407 2.389 1.00 91.81 69 ASN A N 1
ATOM 541 C CA . ASN A 1 69 ? 9.170 0.286 2.678 1.00 91.81 69 ASN A CA 1
ATOM 542 C C . ASN A 1 69 ? 9.750 -0.988 2.055 1.00 91.81 69 ASN A C 1
ATOM 544 O O . ASN A 1 69 ? 10.735 -0.913 1.324 1.00 91.81 69 ASN A O 1
ATOM 548 N N . TYR A 1 70 ? 9.073 -2.121 2.248 1.00 90.19 70 TYR A N 1
ATOM 549 C CA . TYR A 1 70 ? 9.475 -3.391 1.656 1.00 90.19 70 TYR A CA 1
ATOM 550 C C . TYR A 1 70 ? 9.478 -3.330 0.121 1.00 90.19 70 TYR A C 1
ATOM 552 O O . TYR A 1 70 ? 10.445 -3.738 -0.519 1.00 90.19 70 TYR A O 1
ATOM 560 N N . ALA A 1 71 ? 8.443 -2.742 -0.484 1.00 89.12 71 ALA A N 1
ATOM 561 C CA . ALA A 1 71 ? 8.356 -2.555 -1.929 1.00 89.12 71 ALA A CA 1
ATOM 562 C C . ALA A 1 71 ? 9.498 -1.673 -2.479 1.00 89.12 71 ALA A C 1
ATOM 564 O O . ALA A 1 71 ? 10.016 -1.937 -3.565 1.00 89.12 71 ALA A O 1
ATOM 565 N N . LEU A 1 72 ? 9.938 -0.653 -1.731 1.00 89.31 72 LEU A N 1
ATOM 566 C CA . LEU A 1 72 ? 11.110 0.158 -2.081 1.00 89.31 72 LEU A CA 1
ATOM 567 C C . LEU A 1 72 ? 12.410 -0.654 -2.003 1.00 89.31 72 LEU A C 1
ATOM 569 O O . LEU A 1 72 ? 13.231 -0.574 -2.916 1.00 89.31 72 LEU A O 1
ATOM 573 N N . GLU A 1 73 ? 12.587 -1.452 -0.948 1.00 89.19 73 GLU A N 1
ATOM 574 C CA . GLU A 1 73 ? 13.758 -2.321 -0.764 1.00 89.19 73 GLU A CA 1
ATOM 575 C C . GLU A 1 73 ? 13.858 -3.385 -1.864 1.00 89.19 73 GLU A C 1
ATOM 577 O O . GLU A 1 73 ? 14.939 -3.640 -2.396 1.00 89.19 73 GLU A O 1
ATOM 582 N N . GLN A 1 74 ? 12.721 -3.956 -2.260 1.00 87.88 74 GLN A N 1
ATOM 583 C CA . GLN A 1 74 ? 12.625 -4.954 -3.325 1.00 87.88 74 GLN A CA 1
ATOM 584 C C . GLN A 1 74 ? 12.545 -4.347 -4.738 1.00 87.88 74 GLN A C 1
ATOM 586 O O . GLN A 1 74 ? 12.420 -5.081 -5.717 1.00 87.88 74 GLN A O 1
ATOM 591 N N . SER A 1 75 ? 12.654 -3.019 -4.880 1.00 87.25 75 SER A N 1
ATOM 592 C CA . SER A 1 75 ? 12.620 -2.319 -6.176 1.00 87.25 75 SER A CA 1
ATOM 593 C C . SER A 1 75 ? 11.358 -2.602 -7.008 1.00 87.25 75 SER A C 1
ATOM 595 O O . SER A 1 75 ? 11.436 -2.811 -8.222 1.00 87.25 75 SER A O 1
ATOM 597 N N . PHE A 1 76 ? 10.192 -2.599 -6.358 1.00 87.00 76 PHE A N 1
ATOM 598 C CA . PHE A 1 76 ? 8.889 -2.760 -7.007 1.00 87.00 76 PHE A CA 1
ATOM 599 C C . PHE A 1 76 ? 8.645 -1.687 -8.079 1.00 87.00 76 PHE A C 1
ATOM 601 O O . PHE A 1 76 ? 9.272 -0.620 -8.111 1.00 87.00 76 PHE A O 1
ATOM 608 N N . GLY A 1 77 ? 7.695 -1.967 -8.974 1.00 89.50 77 GLY A N 1
ATOM 609 C CA . GLY A 1 77 ? 7.295 -1.039 -10.020 1.00 89.50 77 GLY A CA 1
ATOM 610 C C . GLY A 1 77 ? 6.771 0.282 -9.453 1.00 89.50 77 GLY A C 1
ATOM 611 O O . GLY A 1 77 ? 6.069 0.324 -8.445 1.00 89.50 77 GLY A O 1
ATOM 612 N N . ARG A 1 78 ? 7.050 1.385 -10.161 1.00 89.38 78 ARG A N 1
ATOM 613 C CA . ARG A 1 78 ? 6.421 2.690 -9.891 1.00 89.38 78 ARG A CA 1
ATOM 614 C C . ARG A 1 78 ? 4.891 2.624 -9.739 1.00 89.38 78 ARG A C 1
ATOM 616 O O . ARG A 1 78 ? 4.421 3.187 -8.756 1.00 89.38 78 ARG A O 1
ATOM 623 N N . PRO A 1 79 ? 4.124 1.938 -10.616 1.00 90.38 79 PRO A N 1
ATOM 624 C CA . PRO A 1 79 ? 2.669 1.883 -10.459 1.00 90.38 79 PRO A CA 1
ATOM 625 C C . PRO A 1 79 ? 2.231 1.217 -9.149 1.00 90.38 79 PRO A C 1
ATOM 627 O O . PRO A 1 79 ? 1.245 1.639 -8.550 1.00 90.38 79 PRO A O 1
ATOM 630 N N . ASP A 1 80 ? 2.970 0.218 -8.670 1.00 90.56 80 ASP A N 1
ATOM 631 C CA . ASP A 1 80 ? 2.643 -0.501 -7.436 1.00 90.56 80 ASP A CA 1
ATOM 632 C C . ASP A 1 80 ? 2.909 0.367 -6.207 1.00 90.56 80 ASP A C 1
ATOM 634 O O . ASP A 1 80 ? 2.060 0.490 -5.322 1.00 90.56 80 ASP A O 1
ATOM 638 N N . LEU A 1 81 ? 4.043 1.073 -6.205 1.00 92.19 81 LEU A N 1
ATOM 639 C CA . LEU A 1 81 ? 4.360 2.074 -5.187 1.00 92.19 81 LEU A CA 1
ATOM 640 C C . LEU A 1 81 ? 3.329 3.210 -5.163 1.00 92.19 81 LEU A C 1
ATOM 642 O O . LEU A 1 81 ? 2.938 3.661 -4.087 1.00 92.19 81 LEU A O 1
ATOM 646 N N . GLU A 1 82 ? 2.861 3.667 -6.328 1.00 93.06 82 GLU A N 1
ATOM 647 C CA . GLU A 1 82 ? 1.819 4.693 -6.424 1.00 93.06 82 GLU A CA 1
ATOM 648 C C . GLU A 1 82 ? 0.490 4.210 -5.835 1.00 93.06 82 GLU A C 1
ATOM 650 O O . GLU A 1 82 ? -0.114 4.932 -5.043 1.00 93.06 82 GLU A O 1
ATOM 655 N N . ARG A 1 83 ? 0.057 2.983 -6.145 1.00 92.75 83 ARG A N 1
ATOM 656 C CA . ARG A 1 83 ? -1.176 2.394 -5.593 1.00 92.75 83 ARG A CA 1
ATOM 657 C C . ARG A 1 83 ? -1.114 2.260 -4.077 1.00 92.75 83 ARG A C 1
ATOM 659 O O . ARG A 1 83 ? -2.042 2.685 -3.388 1.00 92.75 83 ARG A O 1
ATOM 666 N N . LEU A 1 84 ? -0.011 1.725 -3.553 1.00 92.44 84 LEU A N 1
ATOM 667 C CA . LEU A 1 84 ? 0.207 1.610 -2.110 1.00 92.44 84 LEU A CA 1
ATOM 668 C C . LEU A 1 84 ? 0.191 2.986 -1.434 1.00 92.44 84 LEU A C 1
ATOM 670 O O . LEU A 1 84 ? -0.411 3.149 -0.375 1.00 92.44 84 LEU A O 1
ATOM 674 N N . ASN A 1 85 ? 0.797 3.997 -2.059 1.00 92.25 85 ASN A N 1
ATOM 675 C CA . ASN A 1 85 ? 0.819 5.359 -1.532 1.00 92.25 85 ASN A CA 1
ATOM 676 C C . ASN A 1 85 ? -0.575 6.012 -1.548 1.00 92.25 85 ASN A C 1
ATOM 678 O O . ASN A 1 85 ? -0.998 6.599 -0.553 1.00 92.25 85 ASN A O 1
ATOM 682 N N . VAL A 1 86 ? -1.336 5.850 -2.635 1.00 92.19 86 VAL A N 1
ATOM 683 C CA . VAL A 1 86 ? -2.734 6.305 -2.721 1.00 92.19 86 VAL A CA 1
ATOM 684 C C . VAL A 1 86 ? -3.579 5.670 -1.618 1.00 92.19 86 VAL A C 1
ATOM 686 O O . VAL A 1 86 ? -4.315 6.378 -0.927 1.00 92.19 86 VAL A O 1
ATOM 689 N N . LEU A 1 87 ? -3.432 4.361 -1.402 1.00 90.69 87 LEU A N 1
ATOM 690 C CA . LEU A 1 87 ? -4.116 3.657 -0.323 1.00 90.69 87 LEU A CA 1
ATOM 691 C C . LEU A 1 87 ? -3.691 4.188 1.056 1.00 90.69 87 LEU A C 1
ATOM 693 O O . LEU A 1 87 ? -4.548 4.457 1.895 1.00 90.69 87 LEU A O 1
ATOM 697 N N . ALA A 1 88 ? -2.393 4.409 1.286 1.00 90.56 88 ALA A N 1
ATOM 698 C CA . ALA A 1 88 ? -1.873 4.949 2.544 1.00 90.56 88 ALA A CA 1
ATOM 699 C C . ALA A 1 88 ? -2.442 6.339 2.864 1.00 90.56 88 ALA A C 1
ATOM 701 O O . ALA A 1 88 ? -2.837 6.610 3.999 1.00 90.56 88 ALA A O 1
ATOM 702 N N . ILE A 1 89 ? -2.502 7.223 1.865 1.00 90.25 89 ILE A N 1
ATOM 703 C CA . ILE A 1 89 ? -3.084 8.561 2.007 1.00 90.25 89 ILE A CA 1
ATOM 704 C C . ILE A 1 89 ? -4.575 8.451 2.323 1.00 90.25 89 ILE A C 1
ATOM 706 O O . ILE A 1 89 ? -5.047 9.102 3.253 1.00 90.25 89 ILE A O 1
ATOM 710 N N . ALA A 1 90 ? -5.304 7.608 1.591 1.00 88.56 90 ALA A N 1
ATOM 711 C CA . ALA A 1 90 ? -6.732 7.418 1.796 1.00 88.56 90 ALA A CA 1
ATOM 712 C C . ALA A 1 90 ? -7.030 6.910 3.216 1.00 88.56 90 ALA A C 1
ATOM 714 O O . ALA A 1 90 ? -7.840 7.500 3.929 1.00 88.56 90 ALA A O 1
ATOM 715 N N . LEU A 1 91 ? -6.305 5.898 3.692 1.00 86.69 91 LEU A N 1
ATOM 716 C CA . LEU A 1 91 ? -6.491 5.333 5.032 1.00 86.69 91 LEU A CA 1
ATOM 717 C C . LEU A 1 91 ? -6.266 6.344 6.161 1.00 86.69 91 LEU A C 1
ATOM 719 O O . LEU A 1 91 ? -6.958 6.274 7.171 1.00 86.69 91 LEU A O 1
ATOM 723 N N . ARG A 1 92 ? -5.357 7.312 5.988 1.00 84.06 92 ARG A N 1
ATOM 724 C CA . ARG A 1 92 ? -5.143 8.397 6.965 1.00 84.06 92 ARG A CA 1
ATOM 725 C C . ARG A 1 92 ? -6.341 9.335 7.094 1.00 84.06 92 ARG A C 1
ATOM 727 O O . ARG A 1 92 ? -6.474 10.004 8.113 1.00 84.06 92 ARG A O 1
ATOM 734 N N . THR A 1 93 ? -7.186 9.414 6.065 1.00 80.94 93 THR A N 1
ATOM 735 C CA . THR A 1 93 ? -8.405 10.234 6.095 1.00 80.94 93 THR A CA 1
ATOM 736 C C . THR A 1 93 ? -9.571 9.540 6.796 1.00 80.94 93 THR A C 1
ATOM 738 O O . THR A 1 93 ? -10.492 10.223 7.244 1.00 80.94 93 THR A O 1
ATOM 741 N N . LEU A 1 94 ? -9.530 8.208 6.941 1.00 68.38 94 LEU A N 1
ATOM 742 C CA . LEU A 1 94 ? -10.519 7.483 7.730 1.00 68.38 94 LEU A CA 1
ATOM 743 C C . LEU A 1 94 ? -10.130 7.427 9.211 1.00 68.38 94 LEU A C 1
ATOM 745 O O . LEU A 1 94 ? -8.967 7.193 9.543 1.00 68.38 94 LEU A O 1
ATOM 749 N N . PRO A 1 95 ? -11.108 7.532 10.125 1.00 60.00 95 PRO A N 1
ATOM 750 C CA . PRO A 1 95 ? -10.919 7.103 11.501 1.00 60.00 95 PRO A CA 1
ATOM 751 C C . PRO A 1 95 ? -10.530 5.619 11.516 1.00 60.00 95 PRO A C 1
ATOM 753 O O . PRO A 1 95 ? -11.217 4.787 10.921 1.00 60.00 95 PRO A O 1
ATOM 756 N N . GLN A 1 96 ? -9.428 5.277 12.181 1.00 58.62 96 GLN A N 1
ATOM 757 C CA . GLN A 1 96 ? -8.998 3.888 12.306 1.00 58.62 96 GLN A CA 1
ATOM 758 C C . GLN A 1 96 ? -9.959 3.109 13.229 1.00 58.62 96 GLN A C 1
ATOM 760 O O . GLN A 1 96 ? -10.112 3.490 14.395 1.00 58.62 96 GLN A O 1
ATOM 765 N N . PRO A 1 97 ? -10.583 2.003 12.785 1.00 51.78 97 PRO A N 1
ATOM 766 C CA . PRO A 1 97 ? -11.344 1.114 13.642 1.00 51.78 97 PRO A CA 1
ATOM 767 C C . PRO A 1 97 ? -10.330 0.211 14.331 1.00 51.78 97 PRO A C 1
ATOM 769 O O . PRO A 1 97 ? -9.982 -0.849 13.822 1.00 51.78 97 PRO A O 1
ATOM 772 N N . GLY A 1 98 ? -9.793 0.669 15.460 1.00 51.44 98 GLY A N 1
ATOM 773 C CA . GLY A 1 98 ? -8.848 -0.147 16.223 1.00 51.44 98 GLY A CA 1
ATOM 774 C C . GLY A 1 98 ? -7.805 0.585 17.050 1.00 51.44 98 GLY A C 1
ATOM 775 O O . GLY A 1 98 ? -6.901 -0.072 17.551 1.00 51.44 98 GLY A O 1
ATOM 776 N N . GLY A 1 99 ? -7.925 1.897 17.266 1.00 46.06 99 GLY A N 1
ATOM 777 C CA . GLY A 1 99 ? -7.172 2.582 18.318 1.00 46.06 99 GLY A CA 1
ATOM 778 C C . GLY A 1 99 ? -7.640 2.168 19.718 1.00 46.06 99 GLY A C 1
ATOM 779 O O . GLY A 1 99 ? -8.182 2.990 20.451 1.00 46.06 99 GLY A O 1
ATOM 780 N N . ILE A 1 100 ? -7.461 0.902 20.100 1.00 48.44 100 ILE A N 1
ATOM 781 C CA . ILE A 1 100 ? -7.403 0.528 21.513 1.00 48.44 100 ILE A CA 1
ATOM 782 C C . ILE A 1 100 ? -5.977 0.870 21.942 1.00 48.44 100 ILE A C 1
ATOM 784 O O . ILE A 1 100 ? -5.049 0.090 21.739 1.00 48.44 100 ILE A O 1
ATOM 788 N N . GLY A 1 101 ? -5.785 2.094 22.438 1.00 38.03 101 GLY A N 1
ATOM 789 C CA . GLY A 1 101 ? -4.519 2.494 23.045 1.00 38.03 101 GLY A CA 1
ATOM 790 C C . GLY A 1 101 ? -4.152 1.536 24.188 1.00 38.03 101 GLY A C 1
ATOM 791 O O . GLY A 1 101 ? -5.058 1.039 24.868 1.00 38.03 101 GLY A O 1
ATOM 792 N N . PRO A 1 102 ? -2.859 1.236 24.404 1.00 44.09 102 PRO A N 1
ATOM 793 C CA . PRO A 1 102 ? -2.456 0.519 25.607 1.00 44.09 102 PRO A CA 1
ATOM 794 C C . PRO A 1 102 ? -2.800 1.364 26.855 1.00 44.09 102 PRO A C 1
ATOM 796 O O . PRO A 1 102 ? -2.815 2.595 26.750 1.00 44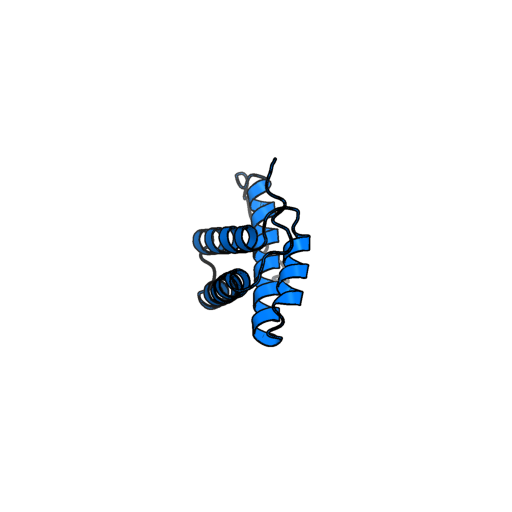.09 102 PRO A O 1
ATOM 799 N N . PRO A 1 103 ? -3.126 0.723 27.996 1.00 51.28 103 PRO A N 1
ATOM 800 C CA . PRO A 1 103 ? -3.551 1.400 29.225 1.00 51.28 103 PRO A CA 1
ATOM 801 C C . PRO A 1 103 ? -2.459 2.264 29.866 1.00 51.28 103 PRO A C 1
ATOM 803 O O . PRO A 1 103 ? -1.261 1.932 29.708 1.00 51.28 103 PRO A O 1
#

pLDDT: mean 77.95, std 16.57, range [38.03, 93.75]

Foldseek 3Di:
DDDDDPPDPPPPPPPVPCDVVNVLLVVLLVQLLVLLVVCVVVVPLVVSLVSQCVSDQDWSLVSLVSSLVSCVVVVHDPVSNVSSVVSSVSSVPDDTPHPPDDD

Sequence (103 aa):
MIAILFGWLVRPVEYIDTSPDSLRIDFRTDYALMVAESYAEDQDLTLAQVRLAALGPLPVDEYVTQAINYALEQSFGRPDLERLNVLAIALRTLPQPGGIGPP

Nearest PDB structures (foldseek):
  3wfo-assembly3_C  TM=6.683E-01  e=4.067E+00  Aquifex aeolicus VF5
  3wfp-assembly11_E  TM=6.621E-01  e=4.305E+00  Aquifex aeolicus VF5
  3wfp-assembly10_C  TM=6.638E-01  e=4.305E+00  Aquifex aeolicus VF5
  3wfo-assembly2_B  TM=6.664E-01  e=4.305E+00  Aquifex aeolicus VF5
  3wfr-assembly3_G  TM=4.593E-01  e=5.714E+00  synthetic construct

Radius of gyration: 17.4 Å; Cα contacts (8 Å, |Δi|>4): 72; chains: 1; bounding box: 33×45×62 Å